Prote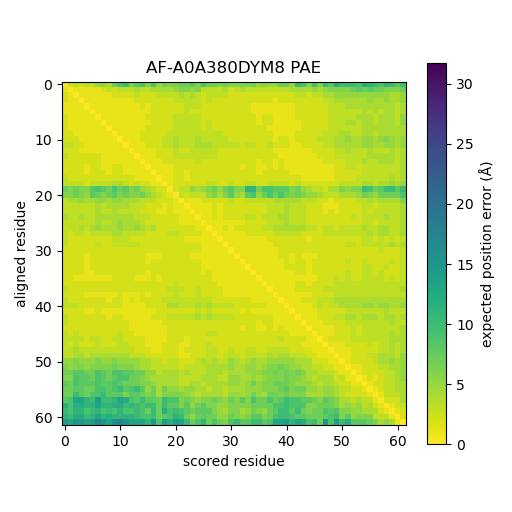in AF-A0A380DYM8-F1 (afdb_monomer)

Mean predicted aligned error: 3.15 Å

Structure (mmCIF, N/CA/C/O backbone):
data_AF-A0A380DYM8-F1
#
_entry.id   AF-A0A380DYM8-F1
#
loop_
_atom_site.group_PDB
_atom_site.id
_atom_site.type_symbol
_atom_site.label_atom_id
_atom_site.label_alt_id
_atom_site.label_comp_id
_atom_site.label_asym_id
_atom_site.label_entity_id
_atom_site.label_seq_id
_atom_site.pdbx_PDB_ins_code
_atom_site.Cartn_x
_atom_site.Cartn_y
_atom_site.Cartn_z
_atom_site.occupancy
_atom_site.B_iso_or_equiv
_atom_site.auth_seq_id
_atom_site.auth_comp_id
_atom_site.auth_asym_id
_atom_site.auth_atom_id
_atom_site.pdbx_PDB_model_num
ATOM 1 N N . MET A 1 1 ? 3.995 -9.817 5.013 1.00 80.00 1 MET A N 1
ATOM 2 C CA . MET A 1 1 ? 3.584 -8.398 5.093 1.00 80.00 1 MET A CA 1
ATOM 3 C C . MET A 1 1 ? 2.150 -8.203 5.547 1.00 80.00 1 MET A C 1
ATOM 5 O O . MET A 1 1 ? 1.998 -7.549 6.562 1.00 80.00 1 MET A O 1
ATOM 9 N N . ALA A 1 2 ? 1.130 -8.802 4.919 1.00 90.31 2 ALA A N 1
ATOM 10 C CA . ALA A 1 2 ? -0.271 -8.605 5.340 1.00 90.31 2 ALA A CA 1
ATOM 11 C C . ALA A 1 2 ? -0.527 -8.823 6.850 1.00 90.31 2 ALA A C 1
ATOM 13 O O . ALA A 1 2 ? -1.180 -8.002 7.478 1.00 90.31 2 ALA A O 1
ATOM 14 N N . ARG A 1 3 ? 0.08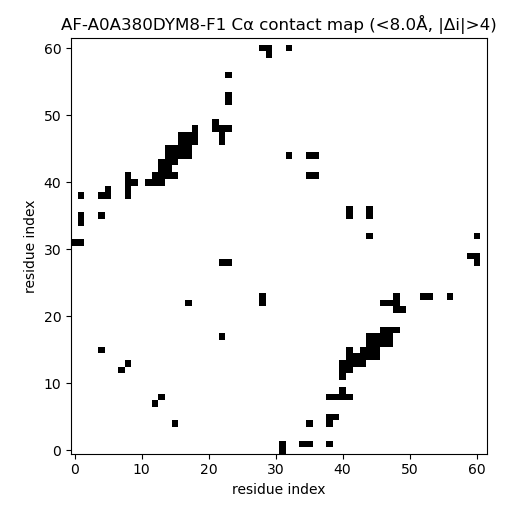3 -9.850 7.469 1.00 95.81 3 ARG A N 1
ATOM 15 C CA . ARG A 1 3 ? -0.002 -10.067 8.930 1.00 95.81 3 ARG A CA 1
ATOM 16 C C . ARG A 1 3 ? 0.511 -8.878 9.750 1.00 95.81 3 ARG A C 1
ATOM 18 O O . ARG A 1 3 ? -0.096 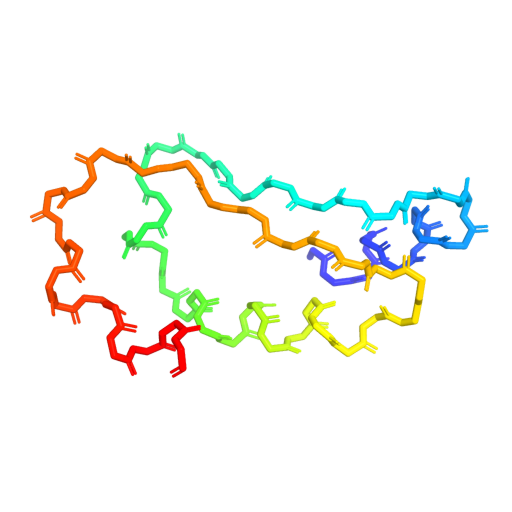-8.520 10.744 1.00 95.81 3 ARG A O 1
ATOM 25 N N . ILE A 1 4 ? 1.636 -8.295 9.339 1.00 97.12 4 ILE A N 1
ATOM 26 C CA . ILE A 1 4 ? 2.245 -7.149 10.026 1.00 97.12 4 ILE A CA 1
ATOM 27 C C . ILE A 1 4 ? 1.364 -5.918 9.821 1.00 97.12 4 ILE A C 1
ATOM 29 O O . ILE A 1 4 ? 1.014 -5.254 10.787 1.00 97.12 4 ILE A O 1
ATOM 33 N N . ALA A 1 5 ? 0.948 -5.664 8.579 1.00 97.06 5 ALA A N 1
ATOM 34 C CA . ALA A 1 5 ? 0.061 -4.556 8.247 1.00 97.06 5 ALA A CA 1
ATOM 35 C C . ALA A 1 5 ? -1.249 -4.595 9.051 1.00 97.06 5 ALA A C 1
ATOM 37 O O . ALA A 1 5 ? -1.667 -3.557 9.544 1.00 97.06 5 ALA A O 1
ATOM 38 N N . LYS A 1 6 ? -1.835 -5.782 9.261 1.00 97.50 6 LYS A N 1
ATOM 39 C CA . LYS A 1 6 ? -3.039 -5.947 10.084 1.00 97.50 6 LYS A CA 1
ATOM 40 C C . LYS A 1 6 ? -2.820 -5.509 11.535 1.00 97.50 6 LYS A C 1
ATOM 42 O O . LYS A 1 6 ? -3.591 -4.709 12.043 1.00 97.50 6 LYS A O 1
ATOM 47 N N . VAL A 1 7 ? -1.741 -5.972 12.169 1.00 98.06 7 VAL A N 1
ATOM 48 C CA . VAL A 1 7 ? -1.414 -5.580 13.553 1.00 98.06 7 VAL A CA 1
ATOM 49 C C . VAL A 1 7 ? -1.210 -4.067 13.660 1.00 98.06 7 VAL A C 1
ATOM 51 O O . VAL A 1 7 ? -1.658 -3.447 14.613 1.00 98.06 7 VAL A O 1
ATOM 54 N N . TYR A 1 8 ? -0.569 -3.444 12.670 1.00 97.94 8 TYR A N 1
ATOM 55 C CA . TYR A 1 8 ? -0.404 -1.990 12.659 1.00 97.94 8 TYR A CA 1
ATOM 56 C C . TYR A 1 8 ? -1.712 -1.235 12.399 1.00 97.94 8 TYR A C 1
ATOM 58 O O . TYR A 1 8 ? -1.903 -0.160 12.966 1.00 97.94 8 TYR A O 1
ATOM 66 N N . ALA A 1 9 ? -2.612 -1.780 11.579 1.00 97.88 9 ALA A N 1
ATOM 67 C CA . ALA A 1 9 ? -3.934 -1.202 11.357 1.00 97.88 9 ALA A CA 1
ATOM 68 C C . ALA A 1 9 ? -4.755 -1.178 12.655 1.00 97.88 9 ALA A C 1
ATOM 70 O O . ALA A 1 9 ? -5.338 -0.152 12.995 1.00 97.88 9 ALA A O 1
ATOM 71 N N . GLU A 1 10 ? -4.690 -2.255 13.447 1.00 97.62 10 GLU A N 1
ATOM 72 C CA . GLU A 1 10 ? -5.290 -2.330 14.789 1.00 97.62 10 GLU A CA 1
ATOM 73 C C . GLU A 1 10 ? -4.704 -1.284 15.763 1.00 97.62 10 GLU A C 1
ATOM 75 O O . GLU A 1 10 ? -5.370 -0.878 16.712 1.00 97.62 10 GLU A O 1
ATOM 80 N N . LEU A 1 11 ? -3.488 -0.787 15.502 1.00 98.00 11 LEU A N 1
ATOM 81 C CA . LEU A 1 11 ? -2.831 0.290 16.255 1.00 98.00 11 LEU A CA 1
ATOM 82 C C . LEU A 1 11 ? -3.052 1.692 15.649 1.00 98.00 11 LEU A C 1
ATOM 84 O O . LEU A 1 11 ? -2.423 2.657 16.082 1.00 98.00 11 LEU A O 1
ATOM 88 N N . GLY A 1 12 ? -3.932 1.825 14.653 1.00 97.88 12 GLY A N 1
ATOM 89 C CA . GLY A 1 12 ? -4.317 3.107 14.056 1.00 97.88 12 GLY A CA 1
ATOM 90 C C . GLY A 1 12 ? -3.528 3.516 12.809 1.00 97.88 12 GLY A C 1
ATOM 91 O O . GLY A 1 12 ? -3.677 4.646 12.339 1.00 97.88 12 GLY A O 1
ATOM 92 N N . VAL A 1 13 ? -2.703 2.632 12.236 1.00 98.12 13 VAL A N 1
ATOM 93 C CA . VAL A 1 13 ? -2.106 2.889 10.917 1.00 98.12 13 VAL A CA 1
ATOM 94 C C . VAL A 1 13 ? -3.193 2.834 9.852 1.00 98.12 13 VAL A C 1
ATOM 96 O O . VAL A 1 13 ? -3.862 1.824 9.693 1.00 98.12 13 VAL A O 1
ATOM 99 N N . LYS A 1 14 ? -3.311 3.914 9.078 1.00 97.94 14 LYS A N 1
ATOM 100 C CA . LYS A 1 14 ? -4.301 4.040 7.996 1.00 97.94 14 LYS A CA 1
ATOM 101 C C . LYS A 1 14 ? -3.706 4.002 6.595 1.00 97.94 14 LYS A C 1
ATOM 103 O O . LYS A 1 14 ? -4.427 3.828 5.619 1.00 97.94 14 LYS A O 1
ATOM 108 N N . LYS A 1 15 ? -2.393 4.208 6.474 1.00 98.06 15 LYS A N 1
ATOM 109 C CA . LYS A 1 15 ? -1.712 4.356 5.183 1.00 98.06 15 LYS A CA 1
ATOM 110 C C . LYS A 1 15 ? -0.536 3.406 5.076 1.00 98.06 15 LYS A C 1
ATOM 112 O O . LYS A 1 15 ? 0.283 3.326 5.991 1.00 98.06 15 LYS A O 1
ATOM 117 N N . ILE A 1 16 ? -0.415 2.745 3.933 1.00 97.06 16 ILE A N 1
ATOM 118 C CA . ILE A 1 16 ? 0.712 1.875 3.602 1.00 97.06 16 ILE A CA 1
ATOM 119 C C . ILE A 1 16 ? 1.404 2.431 2.366 1.00 97.06 16 ILE A C 1
ATOM 121 O O . ILE A 1 16 ? 0.762 2.725 1.366 1.00 97.06 16 ILE A O 1
ATOM 125 N N . ARG A 1 17 ? 2.733 2.551 2.409 1.00 97.06 17 ARG A N 1
ATOM 126 C CA . ARG A 1 17 ? 3.539 2.913 1.239 1.00 97.06 17 ARG A CA 1
ATOM 127 C C . ARG A 1 17 ? 4.488 1.779 0.884 1.00 97.06 17 ARG A C 1
ATOM 129 O O . ARG A 1 17 ? 5.361 1.426 1.671 1.00 97.06 17 ARG A O 1
ATOM 136 N N . ILE A 1 18 ? 4.316 1.216 -0.307 1.00 95.06 18 ILE A N 1
ATOM 137 C CA . ILE A 1 18 ? 5.181 0.175 -0.857 1.00 95.06 18 ILE A CA 1
ATOM 138 C C . ILE A 1 18 ? 6.392 0.846 -1.508 1.00 95.06 18 ILE A C 1
ATOM 140 O O . ILE A 1 18 ? 6.269 1.690 -2.398 1.00 95.06 18 ILE A O 1
ATOM 144 N N . THR A 1 19 ? 7.570 0.456 -1.037 1.00 93.62 19 THR A N 1
ATOM 145 C CA . THR A 1 19 ? 8.885 0.950 -1.464 1.00 93.62 19 THR A CA 1
ATOM 146 C C . THR A 1 19 ? 9.835 -0.252 -1.618 1.00 93.62 19 THR A C 1
ATOM 148 O O . THR A 1 19 ? 9.429 -1.399 -1.412 1.00 93.62 19 THR A O 1
ATOM 151 N N . GLY A 1 20 ? 11.078 -0.023 -2.038 1.00 88.81 20 GLY A N 1
ATOM 152 C CA . GLY A 1 20 ? 12.124 -1.033 -2.149 1.00 88.81 20 GLY A CA 1
ATOM 153 C C . GLY A 1 20 ? 13.245 -0.525 -3.048 1.00 88.81 20 GLY A C 1
ATOM 154 O O . GLY A 1 20 ? 13.511 0.672 -3.074 1.00 88.81 20 GLY A O 1
ATOM 155 N N . GLY A 1 21 ? 13.855 -1.431 -3.818 1.00 91.19 21 GLY A N 1
ATOM 156 C CA . GLY A 1 21 ? 14.629 -1.046 -5.002 1.00 91.19 21 GLY A CA 1
ATOM 157 C C . GLY A 1 21 ? 13.692 -0.532 -6.097 1.00 91.19 21 GLY A C 1
ATOM 158 O O . GLY A 1 21 ? 13.483 0.667 -6.226 1.00 91.19 21 GLY A O 1
ATOM 159 N N . GLU A 1 22 ? 13.061 -1.451 -6.833 1.00 93.56 22 GLU A N 1
ATOM 160 C CA . GLU A 1 22 ? 11.941 -1.135 -7.728 1.00 93.56 22 GLU A CA 1
ATOM 161 C C . GLU A 1 22 ? 10.751 -2.057 -7.416 1.00 93.56 22 GLU A C 1
ATOM 163 O O . GLU A 1 22 ? 10.794 -3.249 -7.742 1.00 93.56 22 GLU A O 1
ATOM 168 N N . PRO A 1 23 ? 9.687 -1.546 -6.770 1.00 93.31 23 PRO A N 1
ATOM 169 C CA . PRO A 1 23 ? 8.542 -2.358 -6.376 1.00 93.31 23 PRO A CA 1
ATOM 170 C C . PRO A 1 23 ? 7.867 -3.110 -7.519 1.00 93.31 23 PRO A C 1
ATOM 172 O O . PRO A 1 23 ? 7.426 -4.236 -7.305 1.00 93.31 23 PRO A O 1
ATOM 175 N N . LEU A 1 24 ? 7.822 -2.547 -8.732 1.00 93.25 24 LEU A N 1
ATOM 176 C CA . LEU A 1 24 ? 7.202 -3.201 -9.889 1.00 93.25 24 LEU A CA 1
ATOM 177 C C . LEU A 1 24 ? 7.976 -4.443 -10.371 1.00 93.25 24 LEU A C 1
ATOM 179 O O . LEU A 1 24 ? 7.439 -5.234 -11.146 1.00 93.25 24 LEU A O 1
ATOM 183 N N . MET A 1 25 ? 9.215 -4.650 -9.908 1.00 91.12 25 MET A N 1
ATOM 184 C CA . MET A 1 25 ? 9.973 -5.888 -10.145 1.00 91.12 25 MET A CA 1
ATOM 185 C C . MET A 1 25 ? 9.614 -7.006 -9.161 1.00 91.12 25 MET A C 1
ATOM 187 O O . MET A 1 25 ? 10.019 -8.156 -9.353 1.00 91.12 25 MET A O 1
ATOM 191 N N . ARG A 1 26 ? 8.862 -6.700 -8.098 1.00 91.69 26 ARG A N 1
ATOM 192 C CA . ARG A 1 26 ? 8.422 -7.699 -7.130 1.00 91.69 26 ARG A CA 1
ATOM 193 C C . ARG A 1 26 ? 7.411 -8.631 -7.790 1.00 91.69 26 ARG A C 1
ATOM 195 O O . ARG A 1 26 ? 6.349 -8.201 -8.233 1.00 91.69 26 ARG A O 1
ATOM 202 N N . ARG A 1 27 ? 7.731 -9.926 -7.803 1.00 91.12 27 ARG A N 1
ATOM 203 C CA . ARG A 1 27 ? 6.787 -10.968 -8.215 1.00 91.12 27 ARG A CA 1
ATOM 204 C C . ARG A 1 27 ? 5.538 -10.913 -7.326 1.00 91.12 27 ARG A C 1
ATOM 206 O O . ARG A 1 27 ? 5.656 -10.725 -6.113 1.00 91.12 27 ARG A O 1
ATOM 213 N N . ASP A 1 28 ? 4.371 -11.051 -7.948 1.00 92.00 28 ASP A N 1
ATOM 214 C CA . ASP A 1 28 ? 3.058 -11.070 -7.291 1.00 92.00 28 ASP A CA 1
ATOM 215 C C . ASP A 1 28 ? 2.791 -9.814 -6.430 1.00 92.00 28 ASP A C 1
ATOM 217 O O . ASP A 1 28 ? 2.346 -9.878 -5.275 1.00 92.00 28 ASP A O 1
ATOM 221 N N . LEU A 1 29 ? 3.151 -8.636 -6.959 1.00 92.94 29 LEU A N 1
ATOM 222 C CA . LEU A 1 29 ? 2.852 -7.347 -6.328 1.00 92.94 29 LEU A CA 1
ATOM 223 C C . LEU A 1 29 ? 1.339 -7.113 -6.215 1.00 92.94 29 LEU A C 1
ATOM 225 O O . LEU A 1 29 ? 0.871 -6.681 -5.168 1.00 92.94 29 LEU A O 1
ATOM 229 N N . ASP A 1 30 ? 0.595 -7.460 -7.255 1.00 93.12 30 ASP A N 1
ATOM 230 C CA . ASP A 1 30 ? -0.865 -7.463 -7.336 1.00 93.12 30 ASP A CA 1
ATOM 231 C C . ASP A 1 30 ? -1.502 -8.275 -6.203 1.00 93.12 30 ASP A C 1
ATOM 233 O O . ASP A 1 30 ? -2.348 -7.775 -5.464 1.00 93.12 30 ASP A O 1
ATOM 237 N N . VAL A 1 31 ? -0.997 -9.487 -5.959 1.00 94.75 31 VAL A N 1
ATOM 238 C CA . VAL A 1 31 ? -1.465 -10.340 -4.857 1.00 94.75 31 VAL A CA 1
ATOM 239 C C . VAL A 1 31 ? -1.188 -9.700 -3.495 1.00 94.75 31 VAL A C 1
ATOM 241 O O . VAL A 1 31 ? -1.982 -9.845 -2.564 1.00 94.75 31 VAL A O 1
ATOM 244 N N . LEU A 1 32 ? -0.061 -8.998 -3.338 1.00 94.44 32 LEU A N 1
ATOM 245 C CA . LEU A 1 32 ? 0.211 -8.262 -2.103 1.00 94.44 32 LEU A CA 1
ATOM 246 C C . LEU A 1 32 ? -0.769 -7.102 -1.931 1.00 94.44 32 LEU A C 1
ATOM 248 O O . LEU A 1 32 ? -1.324 -6.971 -0.845 1.00 94.44 32 LEU A O 1
ATOM 252 N N . ILE A 1 33 ? -0.971 -6.286 -2.965 1.00 94.62 33 ILE A N 1
ATOM 253 C CA . ILE A 1 33 ? -1.875 -5.133 -2.914 1.00 94.62 33 ILE A CA 1
ATOM 254 C C . ILE A 1 33 ? -3.296 -5.599 -2.597 1.00 94.62 33 ILE A C 1
ATOM 256 O O . ILE A 1 33 ? -3.892 -5.078 -1.661 1.00 94.62 33 ILE A O 1
ATOM 260 N N . ALA A 1 34 ? -3.781 -6.660 -3.248 1.00 94.81 34 ALA A N 1
ATOM 261 C CA . ALA A 1 34 ? -5.086 -7.253 -2.959 1.00 94.81 34 ALA A CA 1
ATOM 262 C C . ALA A 1 34 ? -5.224 -7.680 -1.488 1.00 94.81 34 ALA A C 1
ATOM 264 O O . ALA A 1 34 ? -6.227 -7.387 -0.845 1.00 94.81 34 ALA A O 1
ATOM 265 N N . LYS A 1 35 ? -4.193 -8.320 -0.917 1.00 96.38 35 LYS A N 1
ATOM 266 C CA . LYS A 1 35 ? -4.192 -8.712 0.503 1.00 96.38 35 LYS A CA 1
ATOM 267 C C . LYS A 1 35 ? -4.148 -7.522 1.455 1.00 96.38 35 LYS A C 1
ATOM 269 O O . LYS A 1 35 ? -4.680 -7.626 2.551 1.00 96.38 35 LYS A O 1
ATOM 274 N N . LEU A 1 36 ? -3.470 -6.438 1.085 1.00 96.19 36 LEU A N 1
ATOM 275 C CA . LEU A 1 36 ? -3.410 -5.220 1.896 1.00 96.19 36 LEU A CA 1
ATOM 276 C C . LEU A 1 36 ? -4.726 -4.441 1.836 1.00 96.19 36 LEU A C 1
ATOM 278 O O . LEU A 1 36 ? -5.150 -3.911 2.853 1.00 96.19 36 LEU A O 1
ATOM 282 N N . ASN A 1 37 ? -5.389 -4.434 0.679 1.00 95.38 37 ASN A N 1
ATOM 283 C CA . ASN A 1 37 ? -6.667 -3.758 0.466 1.00 95.38 37 ASN A CA 1
ATOM 284 C C . ASN A 1 37 ? -7.835 -4.415 1.225 1.00 95.38 37 ASN A C 1
ATOM 286 O O . ASN A 1 37 ? -8.884 -3.811 1.394 1.00 95.38 37 ASN A O 1
ATOM 290 N N . GLN A 1 38 ? -7.659 -5.659 1.679 1.00 96.81 38 GLN A N 1
ATOM 291 C CA . GLN A 1 38 ? -8.621 -6.377 2.523 1.00 96.81 38 GLN A CA 1
ATOM 292 C C . GLN A 1 38 ? -8.430 -6.114 4.027 1.00 96.81 38 GLN A C 1
ATOM 294 O O . GLN A 1 38 ? -9.120 -6.723 4.841 1.00 96.81 38 GLN A O 1
ATOM 299 N N . ILE A 1 39 ? -7.455 -5.292 4.423 1.00 97.62 39 ILE A N 1
ATOM 300 C CA . ILE A 1 39 ? -7.190 -5.016 5.836 1.00 97.62 39 ILE A CA 1
ATOM 301 C C . ILE A 1 39 ? -8.075 -3.858 6.289 1.00 97.62 39 ILE A C 1
ATOM 303 O O . ILE A 1 39 ? -7.852 -2.714 5.894 1.00 97.62 39 ILE A O 1
ATOM 307 N N . ASP A 1 40 ? -9.028 -4.159 7.169 1.00 97.12 40 ASP A N 1
ATOM 308 C CA . ASP A 1 40 ? -9.857 -3.147 7.820 1.00 97.12 40 ASP A CA 1
ATOM 309 C C . ASP A 1 40 ? -8.988 -2.083 8.511 1.00 97.12 40 ASP A C 1
ATOM 311 O O . ASP A 1 40 ? -8.026 -2.396 9.216 1.00 97.12 40 ASP A O 1
ATOM 315 N N . GLY A 1 41 ? -9.330 -0.812 8.295 1.00 96.75 41 GLY A N 1
ATOM 316 C CA . GLY A 1 41 ? -8.595 0.341 8.823 1.00 96.75 41 GLY A CA 1
ATOM 317 C C . GLY A 1 41 ? -7.511 0.894 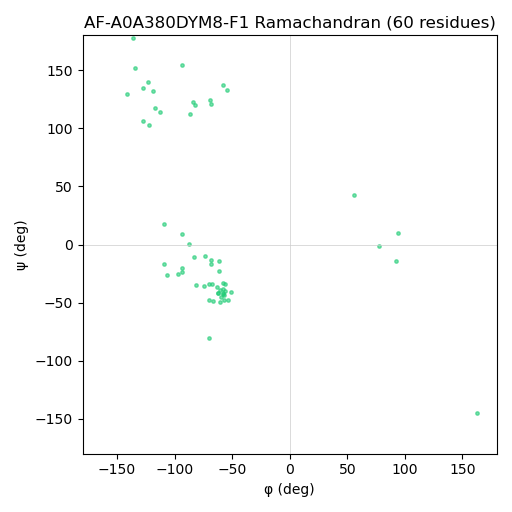7.894 1.00 96.75 41 GLY A C 1
ATOM 318 O O . GLY A 1 41 ? -7.079 2.027 8.103 1.00 96.75 41 GLY A O 1
ATOM 319 N N . ILE A 1 42 ? -7.107 0.165 6.846 1.00 97.81 42 ILE A N 1
ATOM 320 C CA . ILE A 1 42 ? -6.248 0.717 5.791 1.00 97.81 42 ILE A CA 1
ATOM 321 C C . ILE A 1 42 ? -7.109 1.481 4.784 1.00 97.81 42 ILE A C 1
ATOM 323 O O . ILE A 1 42 ? -7.994 0.924 4.147 1.00 97.81 42 ILE A O 1
ATOM 327 N N . GLU A 1 43 ? -6.820 2.769 4.637 1.00 97.25 43 GLU A N 1
ATOM 328 C CA . GLU A 1 43 ? -7.554 3.708 3.785 1.00 97.25 43 GLU A CA 1
ATOM 329 C C . GLU A 1 43 ? -6.771 4.071 2.512 1.00 97.25 43 GLU A C 1
ATOM 331 O O . GLU A 1 43 ? -7.366 4.447 1.507 1.00 97.25 43 GLU A O 1
ATOM 336 N N . ASP A 1 44 ? -5.436 3.983 2.546 1.00 97.62 44 ASP A N 1
ATOM 337 C CA . ASP A 1 44 ? -4.565 4.407 1.442 1.00 97.62 44 ASP A CA 1
ATOM 338 C C . ASP A 1 44 ? -3.386 3.441 1.258 1.00 97.62 44 ASP A C 1
ATOM 340 O O . ASP A 1 44 ? -2.659 3.124 2.209 1.00 97.62 44 ASP A O 1
ATOM 344 N N . ILE A 1 45 ? -3.176 2.996 0.017 1.00 96.19 45 ILE A N 1
ATOM 345 C CA . ILE A 1 45 ? -2.035 2.176 -0.392 1.00 96.19 45 ILE A CA 1
ATOM 346 C C . ILE A 1 45 ? -1.293 2.911 -1.511 1.00 96.19 45 ILE A C 1
ATOM 348 O O . ILE A 1 45 ? -1.685 2.894 -2.675 1.00 96.19 45 ILE A O 1
ATOM 352 N N . GLY A 1 46 ? -0.171 3.527 -1.154 1.00 95.44 46 GLY A N 1
ATOM 353 C CA . GLY A 1 46 ? 0.723 4.202 -2.085 1.00 95.44 46 GLY A CA 1
ATOM 354 C C . GLY A 1 46 ? 1.859 3.304 -2.573 1.00 95.44 46 GLY A C 1
ATOM 355 O O . GLY A 1 46 ? 2.325 2.409 -1.868 1.00 95.44 46 GLY A O 1
ATOM 356 N N . LEU A 1 47 ? 2.383 3.612 -3.756 1.00 94.88 47 LEU A N 1
ATOM 357 C CA . LEU A 1 47 ? 3.577 2.996 -4.334 1.00 94.88 47 LEU A CA 1
ATOM 358 C C . LEU A 1 47 ? 4.606 4.086 -4.651 1.00 94.88 47 LEU A C 1
ATOM 360 O O . LEU A 1 47 ? 4.243 5.157 -5.139 1.00 94.88 47 LEU A O 1
ATOM 364 N N . THR A 1 48 ? 5.886 3.820 -4.401 1.00 95.06 48 THR A N 1
ATOM 365 C CA . THR A 1 48 ? 6.993 4.649 -4.900 1.00 95.06 48 THR A CA 1
ATOM 366 C C . THR A 1 48 ? 7.789 3.837 -5.919 1.00 95.06 48 THR A C 1
ATOM 368 O O . THR A 1 48 ? 8.395 2.836 -5.557 1.00 95.06 48 THR A O 1
ATOM 371 N N . THR A 1 49 ? 7.780 4.251 -7.186 1.00 94.06 49 THR A N 1
ATOM 372 C CA . THR A 1 49 ? 8.425 3.556 -8.316 1.00 94.06 49 THR A CA 1
ATOM 373 C C . THR A 1 49 ? 9.203 4.552 -9.172 1.00 94.06 49 THR A C 1
ATOM 375 O O . THR A 1 49 ? 8.827 5.722 -9.254 1.00 94.06 49 THR A O 1
ATOM 378 N N . ASN A 1 50 ? 10.262 4.095 -9.840 1.00 94.50 50 ASN A N 1
ATOM 379 C CA . ASN A 1 50 ? 10.958 4.868 -10.872 1.00 94.50 50 ASN A CA 1
ATOM 380 C C . ASN A 1 50 ? 10.162 4.973 -12.190 1.00 94.50 50 ASN A C 1
ATOM 382 O O . ASN A 1 50 ? 10.543 5.724 -13.083 1.00 94.50 50 ASN A O 1
ATOM 386 N N . GLY A 1 51 ? 9.069 4.215 -12.327 1.00 91.94 51 GLY A N 1
ATOM 387 C CA . GLY A 1 51 ? 8.161 4.264 -13.471 1.00 91.94 51 GLY A CA 1
ATOM 388 C C . GLY A 1 51 ? 8.650 3.547 -14.733 1.00 91.94 51 GLY A C 1
ATOM 389 O O . GLY A 1 51 ? 7.899 3.474 -15.705 1.00 91.94 51 GLY A O 1
ATOM 390 N N . PHE A 1 52 ? 9.849 2.957 -14.737 1.00 92.62 52 PHE A N 1
ATOM 391 C CA . PHE A 1 52 ? 10.469 2.378 -15.936 1.00 92.62 52 PHE A CA 1
ATOM 392 C C . PHE A 1 52 ? 9.608 1.286 -16.596 1.00 92.62 52 PHE A C 1
ATOM 394 O O . PHE A 1 52 ? 9.506 1.219 -17.819 1.00 92.62 52 P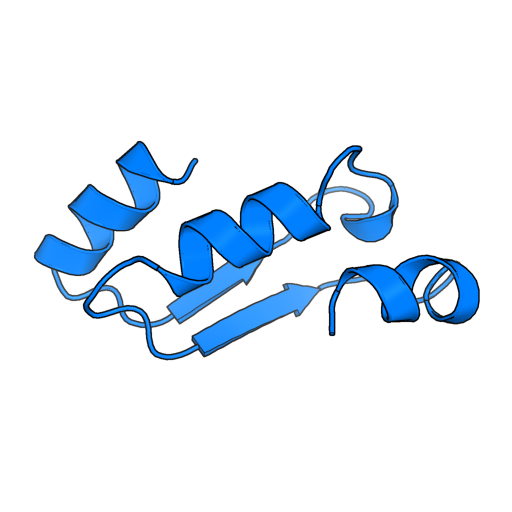HE A O 1
ATOM 401 N N . VAL A 1 53 ? 8.931 0.457 -15.794 1.00 90.25 53 VAL A N 1
ATOM 402 C CA . VAL A 1 53 ? 8.061 -0.635 -16.276 1.00 90.25 53 VAL A CA 1
ATOM 403 C C . VAL A 1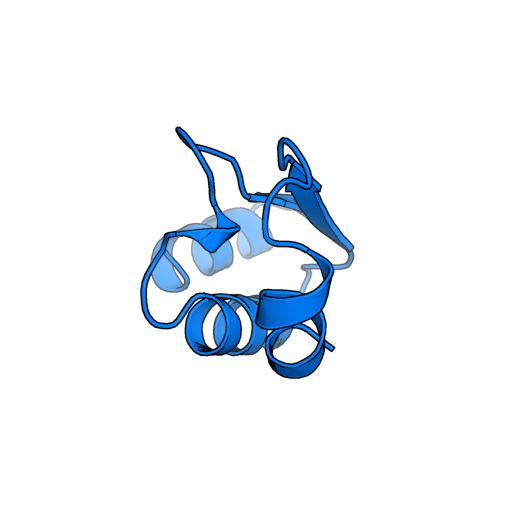 53 ? 6.569 -0.376 -16.052 1.00 90.25 53 VAL A C 1
ATOM 405 O O . VAL A 1 53 ? 5.770 -1.313 -16.127 1.00 90.25 53 VAL A O 1
ATOM 408 N N . ILE A 1 54 ? 6.163 0.877 -15.806 1.00 90.31 54 ILE A N 1
ATOM 409 C CA . ILE A 1 54 ? 4.792 1.188 -15.380 1.00 90.31 54 ILE A CA 1
ATOM 410 C C . ILE A 1 54 ? 3.752 0.681 -16.381 1.00 90.31 54 ILE A C 1
ATOM 412 O O . ILE A 1 54 ? 2.869 -0.067 -15.992 1.00 90.31 54 ILE A O 1
ATOM 416 N N . LYS A 1 55 ? 3.921 0.925 -17.687 1.00 89.69 55 LYS A N 1
ATOM 417 C CA . LYS A 1 55 ? 2.960 0.478 -18.717 1.00 89.69 55 LYS A CA 1
ATOM 418 C C . LYS A 1 55 ? 2.734 -1.038 -18.729 1.00 89.69 55 LYS A C 1
ATOM 420 O O . LYS A 1 55 ? 1.640 -1.487 -19.043 1.00 89.69 55 LYS A O 1
ATOM 425 N N . LYS A 1 56 ? 3.765 -1.821 -18.398 1.00 86.25 56 LYS A N 1
ATOM 426 C CA . LYS A 1 56 ? 3.702 -3.289 -18.388 1.00 86.25 56 LYS A 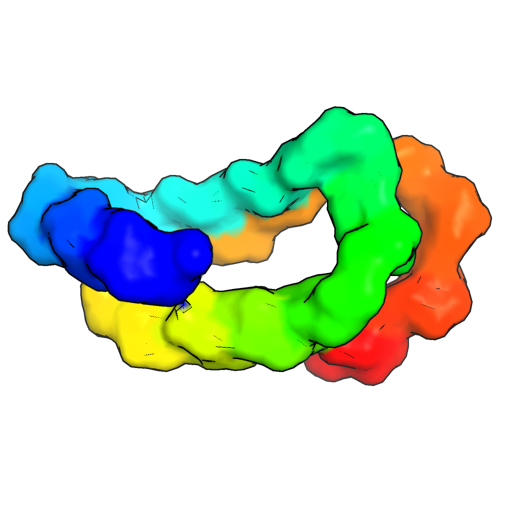CA 1
ATOM 427 C C . LYS A 1 56 ? 3.073 -3.832 -17.105 1.00 86.25 56 LYS A C 1
ATOM 429 O O . LYS A 1 56 ? 2.429 -4.874 -17.141 1.00 86.25 56 LYS A O 1
ATOM 434 N N . ALA A 1 57 ? 3.319 -3.171 -15.978 1.00 82.88 57 ALA A N 1
ATOM 435 C CA . ALA A 1 57 ? 2.888 -3.640 -14.666 1.00 82.88 57 ALA A CA 1
ATOM 436 C C . ALA A 1 57 ? 1.535 -3.059 -14.228 1.00 82.88 57 ALA A C 1
ATOM 438 O O . ALA A 1 57 ? 0.859 -3.672 -13.408 1.00 82.88 57 ALA A O 1
ATOM 439 N N . TRP A 1 58 ? 1.133 -1.907 -14.774 1.00 81.56 58 TRP A N 1
ATOM 440 C CA . TRP A 1 58 ? -0.035 -1.147 -14.326 1.00 81.56 58 TRP A CA 1
ATOM 441 C C . TRP A 1 58 ? -1.329 -1.955 -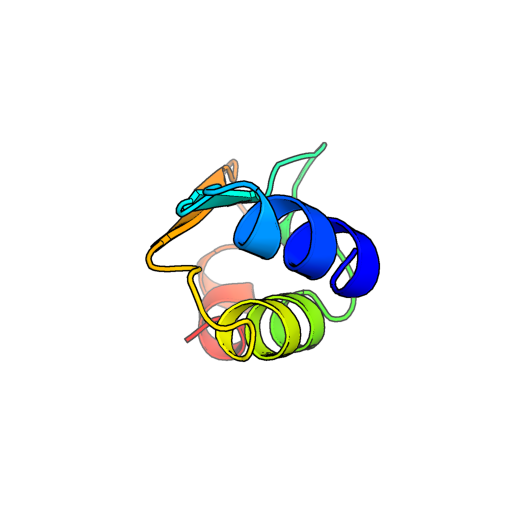14.396 1.00 81.56 58 TRP A C 1
ATOM 443 O O . TRP A 1 58 ? -2.071 -1.974 -13.428 1.00 81.56 58 TRP A O 1
ATOM 453 N N . THR A 1 59 ? -1.538 -2.726 -15.466 1.00 79.62 59 THR A N 1
ATOM 454 C CA . THR A 1 59 ? -2.722 -3.588 -15.645 1.00 79.62 59 THR A CA 1
ATOM 455 C C . THR A 1 59 ? -2.887 -4.684 -14.596 1.00 79.62 59 THR A C 1
ATOM 457 O O . THR A 1 59 ? -3.942 -5.298 -14.542 1.00 79.62 59 THR A O 1
ATOM 460 N N . LYS A 1 60 ? -1.855 -4.975 -13.797 1.00 76.62 60 LYS A N 1
ATOM 461 C CA . LYS A 1 60 ? -1.943 -5.939 -12.694 1.00 76.62 60 LYS A CA 1
ATOM 462 C C . LYS A 1 60 ? -2.274 -5.278 -11.357 1.00 76.62 60 LYS A C 1
ATOM 464 O O . LYS A 1 60 ? -2.638 -5.969 -10.418 1.00 76.62 60 LYS A O 1
ATOM 469 N N . VAL A 1 61 ? -2.046 -3.972 -11.242 1.00 71.81 61 VAL A N 1
ATOM 470 C CA . VAL A 1 61 ? -2.107 -3.233 -9.973 1.00 71.81 61 VAL A CA 1
ATOM 471 C C . VAL A 1 61 ? -3.459 -2.539 -9.771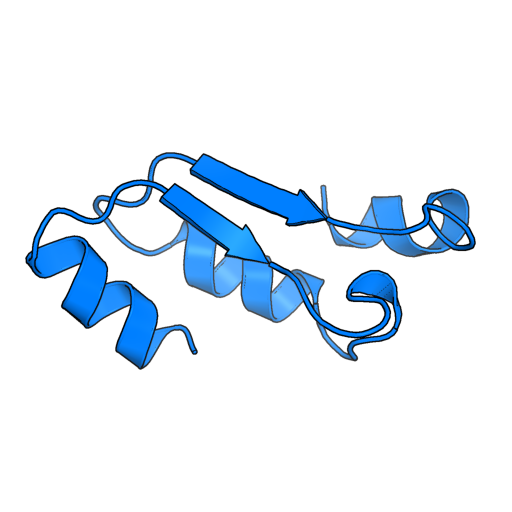 1.00 71.81 61 VAL A C 1
ATOM 473 O O . VAL A 1 61 ? -3.838 -2.308 -8.625 1.00 71.81 61 VAL A O 1
ATOM 476 N N . ILE A 1 62 ? -4.164 -2.232 -10.863 1.00 65.75 62 ILE A N 1
ATOM 477 C CA . ILE A 1 62 ? -5.547 -1.724 -10.888 1.00 65.75 62 ILE A CA 1
ATOM 478 C C . ILE A 1 62 ? -6.543 -2.835 -11.192 1.00 65.75 62 ILE A C 1
ATOM 480 O O . ILE A 1 62 ? -6.187 -3.733 -11.987 1.00 65.75 62 ILE A O 1
#

Nearest PDB structures (foldseek):
  1tv7-assembly1_B  TM=9.965E-01  e=6.978E-07  Staphylococcus aureus
  2fb2-assembly1_B  TM=9.919E-01  e=9.742E-07  Staphylococcus aureus

Organism: Staphylococcus aureus (NCBI:txid1280)

Secondary structure (DSSP, 8-state):
-HHHHHHHHHTT--EEEE-SS-GGGSTTHHHHHHHHHTSTT--EEEE----TTHHHHHHHH-

Solvent-accessible surface area (backbone atoms only — not comparable to full-atom values): 3843 Å² total; per-residue (Å²): 106,56,73,59,53,45,60,42,18,79,72,69,42,37,70,47,73,49,62,71,91,52,43,86,76,45,82,65,46,39,62,49,50,57,54,45,73,70,34,76,61,54,78,44,80,47,76,54,66,88,58,88,58,40,89,78,48,45,78,58,70,104

Radius of gyration: 11.95 Å; Cα contacts (8 Å, |Δi|>4): 65; chains: 1; bounding box: 24×16×35 Å

Sequence (62 aa):
MARIAKVYAELGVKKIRITGGEPLMRRDLDVLIAKLNQIDGIEDIGLTTNGFVIKKAWTKVI

Foldseek 3Di:
DLVVLLVVLVVQDAEAEDDDPALLPDPPSLVVLVSNVPRPNHDYYHYDHPCPCCVVRVVSND

InterPro domains:
  IPR007197 Radical SAM [PF04055] (2-56)
  IPR007197 Radical SAM [PS51918] (1-62)
  IPR013785 Aldolase-type TIM barrel [G3DSA:3.20.20.70] (1-62)
  IPR050105 Molybdenum cofactor biosynthesis MoaA/MoaC [PTHR22960] (2-57)
  IPR058240 Radical SAM superfamily [SSF102114] (2-58)

pLDDT: mean 92.76, std 6.55, range [65.75, 98.12]